Protein AF-A0A2J8TJD2-F1 (afdb_monomer_lite)

Radius of gyration: 13.57 Å; chains: 1; bounding box: 31×21×39 Å

Organism: Pongo abelii (NCBI:txid9601)

Secondary structure (DSSP, 8-state):
--EEEEEES-GGGS-HHHHHHHHHHHHHH-SSEEEEEE----TTSHHHHHHHHHHHHTT---TTGGGGS-HHHHIIIIITTS----------

pLDDT: mean 85.29, std 12.9, range [45.34, 96.19]

Structure (mmCIF, N/CA/C/O backbone):
data_AF-A0A2J8TJD2-F1
#
_entry.id   AF-A0A2J8TJD2-F1
#
loop_
_atom_site.group_PDB
_atom_site.id
_atom_site.type_symbol
_atom_site.label_atom_id
_atom_site.label_alt_id
_atom_site.label_comp_id
_atom_site.label_asym_id
_atom_site.label_entity_id
_atom_site.label_seq_id
_atom_site.pdbx_PDB_ins_code
_atom_site.Cartn_x
_atom_site.Cartn_y
_atom_site.Cartn_z
_atom_site.occupancy
_atom_site.B_iso_or_equiv
_atom_site.auth_seq_id
_atom_site.auth_comp_id
_atom_site.auth_asym_id
_atom_site.auth_atom_id
_atom_site.pdbx_PDB_model_num
ATOM 1 N N . LEU A 1 1 ? -15.297 -0.858 17.865 1.00 91.00 1 LEU A N 1
ATOM 2 C CA . LEU A 1 1 ? -14.481 -2.088 18.016 1.00 91.00 1 LEU A CA 1
ATOM 3 C C . LEU A 1 1 ? -13.111 -1.824 17.404 1.00 91.00 1 LEU A C 1
ATOM 5 O O . LEU A 1 1 ? -13.081 -1.155 16.373 1.00 91.00 1 LEU A O 1
ATOM 9 N N . PRO A 1 2 ? -12.011 -2.319 17.995 1.00 93.88 2 PRO A N 1
ATOM 10 C CA . PRO A 1 2 ? -10.706 -2.302 17.340 1.00 93.88 2 PRO A CA 1
ATOM 11 C C . PRO A 1 2 ? -10.767 -3.035 15.995 1.00 93.88 2 PRO A C 1
ATOM 13 O O . PRO A 1 2 ? -11.319 -4.133 15.934 1.00 93.88 2 PRO A O 1
ATOM 16 N N . THR A 1 3 ? -10.243 -2.425 14.929 1.00 92.81 3 THR A N 1
ATOM 17 C CA . THR A 1 3 ? -10.351 -2.957 13.557 1.00 92.81 3 THR A CA 1
ATOM 18 C C . THR A 1 3 ? -8.979 -3.096 12.903 1.00 92.81 3 THR A C 1
ATOM 20 O O . THR A 1 3 ? -8.183 -2.162 12.912 1.00 92.81 3 THR A O 1
ATOM 23 N N . LEU A 1 4 ? -8.704 -4.259 12.313 1.00 91.31 4 LEU A N 1
ATOM 24 C CA . LEU A 1 4 ? -7.519 -4.492 11.490 1.00 91.31 4 LEU A CA 1
ATOM 25 C C . LEU A 1 4 ? -7.909 -4.391 10.012 1.00 91.31 4 LEU A C 1
ATOM 27 O O . LEU A 1 4 ? -8.786 -5.124 9.559 1.00 91.31 4 LEU A O 1
ATOM 31 N N . LEU A 1 5 ? -7.251 -3.500 9.275 1.00 91.62 5 LEU A N 1
ATOM 32 C CA . LEU A 1 5 ? -7.362 -3.379 7.826 1.00 91.62 5 LEU A CA 1
ATOM 33 C C . LEU A 1 5 ? -6.094 -3.928 7.175 1.00 91.62 5 LEU A C 1
ATOM 35 O O . LEU A 1 5 ? -4.989 -3.653 7.640 1.00 91.62 5 LEU A O 1
ATOM 39 N N . ILE A 1 6 ? -6.260 -4.693 6.099 1.00 92.19 6 ILE A N 1
ATOM 40 C CA . ILE A 1 6 ? -5.156 -5.316 5.368 1.00 92.19 6 ILE A CA 1
ATOM 41 C C . ILE A 1 6 ? -5.304 -4.963 3.892 1.00 92.19 6 ILE A C 1
ATOM 43 O O . ILE A 1 6 ? -6.349 -5.219 3.292 1.00 92.19 6 ILE A O 1
ATOM 47 N N . ALA A 1 7 ? -4.254 -4.390 3.317 1.00 91.19 7 ALA A N 1
ATOM 48 C CA . ALA A 1 7 ? -4.092 -4.202 1.886 1.00 91.19 7 ALA A CA 1
ATOM 49 C C . ALA A 1 7 ? -2.932 -5.084 1.407 1.00 91.19 7 ALA A C 1
ATOM 51 O O . ALA A 1 7 ? -1.766 -4.733 1.555 1.00 91.19 7 ALA A O 1
ATOM 52 N N . GLU A 1 8 ? -3.260 -6.251 0.853 1.00 93.44 8 GLU A N 1
ATOM 53 C CA . GLU A 1 8 ? -2.285 -7.209 0.322 1.00 93.44 8 GLU A CA 1
ATOM 54 C C . GLU A 1 8 ? -2.182 -7.059 -1.200 1.00 93.44 8 GLU A C 1
ATOM 56 O O . GLU A 1 8 ? -3.047 -7.512 -1.948 1.00 93.44 8 GLU A O 1
ATOM 61 N N . CYS A 1 9 ? -1.135 -6.376 -1.656 1.00 91.62 9 CYS A N 1
ATOM 62 C CA . CYS A 1 9 ? -0.890 -5.993 -3.043 1.00 91.62 9 CYS A CA 1
ATOM 63 C C . CYS A 1 9 ? -2.087 -5.256 -3.662 1.00 91.62 9 CYS A C 1
ATOM 65 O O . CYS A 1 9 ? -2.481 -5.566 -4.778 1.00 91.62 9 CYS A O 1
ATOM 67 N N . VAL A 1 10 ? -2.694 -4.300 -2.945 1.00 93.56 10 VAL A N 1
ATOM 68 C CA . VAL A 1 10 ? -3.903 -3.591 -3.418 1.00 93.56 10 VAL A CA 1
ATOM 69 C C . VAL A 1 10 ? -3.645 -2.124 -3.765 1.00 93.56 10 VAL A C 1
ATOM 71 O O . VAL A 1 10 ? -4.101 -1.670 -4.816 1.00 93.56 10 VAL A O 1
ATOM 74 N N . LEU A 1 11 ? -2.949 -1.362 -2.911 1.00 92.00 11 LEU A N 1
ATOM 75 C CA . LEU A 1 11 ? -2.853 0.099 -3.071 1.00 92.00 11 LEU A CA 1
ATOM 76 C C . LEU A 1 11 ? -2.044 0.508 -4.311 1.00 92.00 11 LEU A C 1
ATOM 78 O O . LEU A 1 11 ? -2.373 1.495 -4.961 1.00 92.00 11 LEU A O 1
ATOM 82 N N . VAL A 1 12 ? -1.072 -0.302 -4.722 1.00 92.69 12 VAL A N 1
ATOM 83 C CA . VAL A 1 12 ? -0.308 -0.101 -5.963 1.00 92.69 12 VAL A CA 1
ATOM 84 C C . VAL A 1 12 ? -1.165 -0.015 -7.246 1.00 92.69 12 VAL A C 1
ATOM 86 O O . VAL A 1 12 ? -0.725 0.555 -8.248 1.00 92.69 12 VAL A O 1
ATOM 89 N N . TYR A 1 13 ? -2.394 -0.546 -7.249 1.00 94.44 13 TYR A N 1
ATOM 90 C CA . TYR A 1 13 ? -3.283 -0.526 -8.422 1.00 94.44 13 TYR A CA 1
ATOM 91 C C . TYR A 1 13 ? -4.169 0.720 -8.523 1.00 94.44 13 TYR A C 1
ATOM 93 O O . TYR A 1 13 ? -4.833 0.917 -9.541 1.00 94.44 13 TYR A O 1
ATOM 101 N N . MET A 1 14 ? -4.198 1.560 -7.491 1.00 94.38 14 MET A N 1
ATOM 102 C CA . MET A 1 14 ? -4.948 2.815 -7.486 1.00 94.38 14 MET A CA 1
ATOM 103 C C . MET A 1 14 ? -3.997 4.004 -7.576 1.00 94.38 14 MET A C 1
ATOM 105 O O . MET A 1 14 ? -2.801 3.887 -7.314 1.00 94.38 14 MET A O 1
ATOM 109 N N . THR A 1 15 ? -4.508 5.164 -7.982 1.00 93.75 15 THR A N 1
ATOM 110 C CA . THR A 1 15 ? -3.676 6.371 -7.983 1.00 93.75 15 THR A CA 1
ATOM 111 C C . THR A 1 15 ? -3.282 6.738 -6.545 1.00 93.75 15 THR A C 1
ATOM 113 O O . THR A 1 15 ? -4.045 6.445 -5.617 1.00 93.75 15 THR A O 1
ATOM 116 N N . PRO A 1 16 ? -2.154 7.444 -6.330 1.00 90.19 16 PRO A N 1
ATOM 117 C CA . PRO A 1 16 ? -1.750 7.888 -4.993 1.00 90.19 16 PRO A CA 1
ATOM 118 C C . PRO A 1 16 ? -2.849 8.677 -4.255 1.00 90.19 16 PRO A C 1
ATOM 120 O O . PRO A 1 16 ? -3.025 8.550 -3.044 1.00 90.19 16 PRO A O 1
ATOM 123 N N . GLU A 1 17 ? -3.640 9.458 -4.999 1.00 91.19 17 GLU A N 1
ATOM 124 C CA . GLU A 1 17 ? -4.790 10.197 -4.469 1.00 91.19 17 GLU A CA 1
ATOM 125 C C . GLU A 1 17 ? -5.900 9.260 -3.967 1.00 91.19 17 GLU A C 1
ATOM 127 O O . GLU A 1 17 ? -6.453 9.468 -2.886 1.00 91.19 17 GLU A O 1
ATOM 132 N N . GLN A 1 18 ? -6.223 8.208 -4.723 1.00 93.56 18 GLN A N 1
ATOM 133 C CA . GLN A 1 18 ? -7.232 7.223 -4.332 1.00 93.56 18 GLN A CA 1
ATOM 134 C C . GLN A 1 18 ? -6.797 6.435 -3.092 1.00 93.56 18 GLN A C 1
ATOM 136 O O . GLN A 1 18 ? -7.601 6.288 -2.167 1.00 93.56 18 GLN A O 1
ATOM 141 N N . SER A 1 19 ? -5.532 6.001 -3.021 1.00 91.81 19 SER A N 1
ATOM 142 C CA . SER A 1 19 ? -4.998 5.316 -1.835 1.00 91.81 19 SER A CA 1
ATOM 143 C C . SER A 1 19 ? -4.990 6.222 -0.610 1.00 91.81 19 SER A C 1
ATOM 145 O O . SER A 1 19 ? -5.413 5.799 0.465 1.00 91.81 19 SER A O 1
ATOM 147 N N . ALA A 1 20 ? -4.604 7.492 -0.764 1.00 89.50 20 ALA A N 1
ATOM 148 C CA . ALA A 1 20 ? -4.647 8.460 0.330 1.00 89.50 20 ALA A CA 1
ATOM 149 C C . ALA A 1 20 ? -6.085 8.697 0.822 1.00 89.50 20 ALA A C 1
ATOM 151 O O . ALA A 1 20 ? -6.345 8.720 2.026 1.00 89.50 20 ALA A O 1
ATOM 152 N N . ASN A 1 21 ? -7.052 8.812 -0.092 1.00 91.56 21 ASN A N 1
ATOM 153 C CA . ASN A 1 21 ? -8.462 8.965 0.265 1.00 91.56 21 ASN A CA 1
ATOM 154 C C . ASN A 1 21 ? -9.024 7.731 0.988 1.00 91.56 21 ASN A C 1
ATOM 156 O O . ASN A 1 21 ? -9.784 7.888 1.946 1.00 91.56 21 ASN A O 1
ATOM 160 N N . LEU A 1 22 ? -8.629 6.520 0.585 1.00 92.00 22 LEU A N 1
ATOM 161 C CA . LEU A 1 22 ? -9.014 5.280 1.264 1.00 92.00 22 LEU A CA 1
ATOM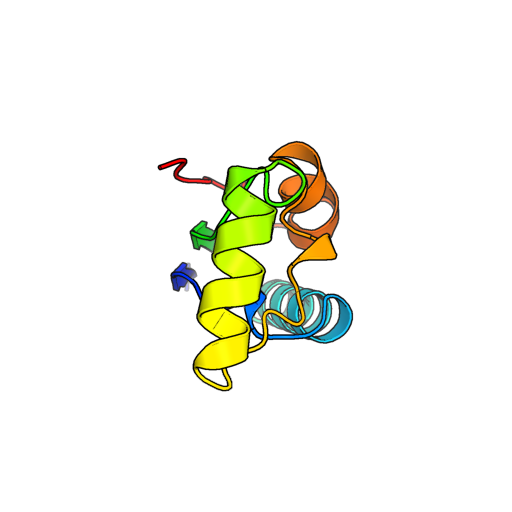 162 C C . LEU A 1 22 ? -8.456 5.224 2.693 1.00 92.00 22 LEU A C 1
ATOM 164 O O . LEU A 1 22 ? -9.196 4.937 3.635 1.00 92.00 22 LEU A O 1
ATOM 168 N N . LEU A 1 23 ? -7.176 5.557 2.866 1.00 89.69 23 LEU A N 1
ATOM 169 C CA . LEU A 1 23 ? -6.529 5.614 4.179 1.00 89.69 23 LEU A CA 1
ATOM 170 C C . LEU A 1 23 ? -7.173 6.678 5.074 1.00 89.69 23 LEU A C 1
ATOM 172 O O . LEU A 1 23 ? -7.469 6.413 6.239 1.00 89.69 23 LEU A O 1
ATOM 176 N N . LYS A 1 24 ? -7.502 7.847 4.510 1.00 89.75 24 LYS A N 1
ATOM 177 C CA . LYS A 1 24 ? -8.263 8.897 5.199 1.00 89.75 24 LYS A CA 1
ATOM 178 C C . LYS A 1 24 ? -9.633 8.423 5.644 1.00 89.75 24 LYS A C 1
ATOM 180 O O . LYS A 1 24 ? -10.057 8.727 6.757 1.00 89.75 24 LYS A O 1
ATOM 185 N N . TRP A 1 25 ? -10.354 7.720 4.781 1.00 92.19 25 TRP A N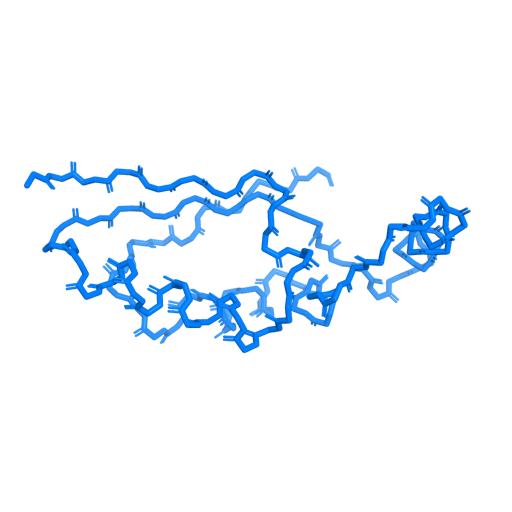 1
ATOM 186 C CA . TRP A 1 25 ? -11.651 7.164 5.136 1.00 92.19 25 TRP A CA 1
ATOM 187 C C . TRP A 1 25 ? -11.518 6.158 6.284 1.00 92.19 25 TRP A C 1
ATOM 189 O O . TRP A 1 25 ? -12.253 6.269 7.265 1.00 92.19 25 TRP A O 1
ATOM 199 N N . ALA A 1 26 ? -10.550 5.242 6.214 1.00 90.62 26 ALA A N 1
ATOM 200 C CA . ALA A 1 26 ? -10.318 4.254 7.263 1.00 90.62 26 ALA A CA 1
ATOM 201 C C . ALA A 1 26 ? -9.965 4.929 8.601 1.00 90.62 26 ALA A C 1
ATOM 203 O O . ALA A 1 26 ? -10.535 4.583 9.634 1.00 90.62 26 ALA A O 1
ATOM 204 N N . ALA A 1 27 ? -9.119 5.961 8.575 1.00 88.25 27 ALA A N 1
ATOM 205 C CA . ALA A 1 27 ? -8.722 6.719 9.759 1.00 88.25 27 ALA A CA 1
ATOM 206 C C . ALA A 1 27 ? -9.902 7.429 10.440 1.00 88.25 27 ALA A C 1
ATOM 208 O O . ALA A 1 27 ? -9.925 7.555 11.659 1.00 88.25 27 ALA A O 1
ATOM 209 N N . ASN A 1 28 ? -10.884 7.885 9.657 1.00 90.94 28 ASN A N 1
ATOM 210 C CA . ASN A 1 28 ? -12.075 8.566 10.172 1.00 90.94 28 ASN A CA 1
ATOM 211 C C . ASN A 1 28 ? -13.214 7.606 10.548 1.00 90.94 28 ASN A C 1
ATOM 213 O O . ASN A 1 28 ? -14.147 8.011 11.237 1.00 90.94 28 ASN A O 1
ATOM 217 N N . SER A 1 29 ? -13.172 6.359 10.075 1.00 93.38 29 SER A N 1
ATOM 218 C CA . SER A 1 29 ? -14.251 5.381 10.276 1.00 93.38 29 SER A CA 1
ATOM 219 C C . SER A 1 29 ? -14.089 4.567 11.557 1.00 93.38 29 SER A C 1
ATOM 221 O O . SER A 1 29 ? -15.076 4.057 12.089 1.00 93.38 29 SER A O 1
ATOM 223 N N . PHE A 1 30 ? -12.859 4.436 12.058 1.00 89.94 30 PHE A N 1
ATOM 224 C CA . PHE A 1 30 ? -12.538 3.585 13.198 1.00 89.94 30 PHE A CA 1
ATOM 225 C C . PHE A 1 30 ? -11.795 4.374 14.277 1.00 89.94 30 PHE A C 1
ATOM 227 O O . PHE A 1 30 ? -10.705 4.880 14.044 1.00 89.94 30 PHE A O 1
ATOM 234 N N . GLU A 1 31 ? -12.357 4.413 15.487 1.00 89.50 31 GLU A N 1
ATOM 235 C CA . GLU A 1 31 ? -11.721 5.04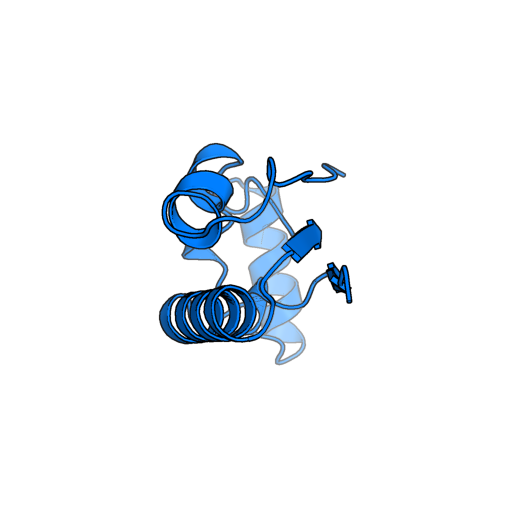0 16.658 1.00 89.50 31 GLU A CA 1
ATOM 236 C C . GLU A 1 31 ? -10.400 4.353 17.051 1.00 89.50 31 GLU A C 1
ATOM 238 O O . GLU A 1 31 ? -9.474 4.984 17.549 1.00 89.50 31 GLU A O 1
ATOM 243 N N . THR A 1 32 ? -10.292 3.042 16.824 1.00 89.00 32 THR A N 1
ATOM 244 C CA . THR A 1 32 ? -9.065 2.269 17.045 1.00 89.00 32 THR A CA 1
ATOM 245 C C . THR A 1 32 ? -8.858 1.334 15.867 1.00 89.00 32 THR A C 1
ATOM 247 O O . THR A 1 32 ? -9.648 0.406 15.665 1.00 89.00 32 THR A O 1
ATOM 250 N N . ALA A 1 33 ? -7.798 1.564 15.095 1.00 88.19 33 ALA A N 1
ATOM 251 C CA . ALA A 1 33 ? -7.479 0.740 13.941 1.00 88.19 33 ALA A CA 1
ATOM 252 C C . ALA A 1 33 ? -5.978 0.513 13.746 1.00 88.19 33 ALA A C 1
ATOM 254 O O . ALA A 1 33 ? -5.145 1.348 14.095 1.00 88.19 33 ALA A O 1
ATOM 255 N N . MET A 1 34 ? -5.664 -0.628 13.140 1.00 87.38 34 MET A N 1
ATOM 256 C CA . MET A 1 34 ? -4.350 -0.960 12.598 1.00 87.38 34 MET A CA 1
ATOM 257 C C . MET A 1 34 ? -4.491 -1.169 11.092 1.00 87.38 34 MET A C 1
ATOM 259 O O . MET A 1 34 ? -5.475 -1.755 10.642 1.00 87.38 34 MET A O 1
ATOM 263 N N . PHE A 1 35 ? -3.510 -0.700 10.328 1.00 87.44 35 PHE A N 1
ATOM 264 C CA . PHE A 1 35 ? -3.460 -0.870 8.883 1.00 87.44 35 PHE A CA 1
ATOM 265 C C . PHE A 1 35 ? -2.171 -1.606 8.509 1.00 87.44 35 PHE A C 1
ATOM 267 O O . PHE A 1 35 ? -1.085 -1.171 8.888 1.00 87.44 35 PHE A O 1
ATOM 274 N N . ILE A 1 36 ? -2.294 -2.722 7.794 1.00 87.81 36 ILE A N 1
ATOM 275 C CA . ILE A 1 36 ? -1.166 -3.470 7.233 1.00 87.81 36 ILE A CA 1
ATOM 276 C C . ILE A 1 36 ? -1.187 -3.266 5.726 1.00 87.81 36 ILE A C 1
ATOM 278 O O . ILE A 1 36 ? -2.177 -3.602 5.075 1.00 87.81 36 ILE A O 1
ATOM 282 N N . ASN A 1 37 ? -0.094 -2.732 5.187 1.00 88.31 37 ASN A N 1
ATOM 283 C CA . ASN A 1 37 ? 0.126 -2.645 3.754 1.00 88.31 37 ASN A CA 1
ATOM 284 C C . ASN A 1 37 ? 1.263 -3.586 3.365 1.00 88.31 37 ASN A C 1
ATOM 286 O O . ASN A 1 37 ? 2.351 -3.528 3.936 1.00 88.31 37 ASN A O 1
ATOM 290 N N . TYR A 1 38 ? 1.004 -4.443 2.391 1.00 88.56 38 TYR A N 1
ATOM 291 C CA . TYR A 1 38 ? 2.007 -5.310 1.801 1.00 88.56 38 TYR A CA 1
ATOM 292 C C . TYR A 1 38 ? 1.998 -5.086 0.294 1.00 88.56 38 TYR A C 1
ATOM 294 O O . TYR A 1 38 ? 1.048 -5.469 -0.378 1.00 88.56 38 TYR A O 1
ATOM 302 N N . GLU A 1 39 ? 3.032 -4.454 -0.251 1.00 89.69 39 GLU A N 1
ATOM 303 C CA . GLU A 1 39 ? 3.146 -4.199 -1.687 1.00 89.69 39 GLU A CA 1
ATOM 304 C C . GLU A 1 39 ? 4.606 -4.027 -2.109 1.00 89.69 39 GLU A C 1
ATOM 306 O O . GLU A 1 39 ? 5.517 -4.089 -1.284 1.00 89.69 39 GLU A O 1
ATOM 311 N N . GLN A 1 40 ? 4.841 -3.831 -3.407 1.00 90.06 40 GLN A N 1
ATOM 312 C CA . GLN A 1 40 ? 6.190 -3.683 -3.940 1.00 90.06 40 GLN A CA 1
ATOM 313 C C . GLN A 1 40 ? 6.897 -2.459 -3.349 1.00 90.06 40 GLN A C 1
ATOM 315 O O . GLN A 1 40 ? 6.296 -1.401 -3.172 1.00 90.06 40 GLN A O 1
ATOM 320 N N . VAL A 1 41 ? 8.205 -2.584 -3.144 1.00 90.31 41 VAL A N 1
ATOM 321 C CA . VAL A 1 41 ? 9.108 -1.508 -2.728 1.00 90.31 41 VAL A CA 1
ATOM 322 C C . VAL A 1 41 ? 10.314 -1.477 -3.668 1.00 90.31 41 VAL A C 1
ATOM 324 O O . VAL A 1 41 ? 10.583 -2.448 -4.374 1.00 90.31 41 VAL A O 1
ATOM 327 N N . ASN A 1 42 ? 11.044 -0.362 -3.705 1.00 90.88 42 ASN A N 1
ATOM 328 C CA . ASN A 1 42 ? 12.236 -0.186 -4.543 1.00 90.88 42 ASN A CA 1
ATOM 329 C C . ASN A 1 42 ? 11.969 -0.329 -6.054 1.00 90.88 42 ASN A C 1
ATOM 331 O O . ASN A 1 42 ? 12.856 -0.686 -6.828 1.00 90.88 42 ASN A O 1
ATOM 335 N N . MET A 1 43 ? 10.770 0.045 -6.514 1.00 91.62 43 MET A N 1
ATOM 336 C CA . MET A 1 43 ? 10.347 -0.085 -7.921 1.00 91.62 43 MET A CA 1
ATOM 337 C C . MET A 1 43 ? 11.108 0.825 -8.910 1.00 91.62 43 MET A C 1
ATOM 339 O O . MET A 1 43 ? 10.880 0.779 -10.121 1.00 91.62 43 MET A O 1
ATOM 343 N N . GLY A 1 44 ? 12.025 1.658 -8.410 1.00 90.00 44 GLY A N 1
ATOM 344 C CA . GLY A 1 44 ? 12.892 2.516 -9.217 1.00 90.00 44 GLY A CA 1
ATOM 345 C C . GLY A 1 44 ? 14.128 1.822 -9.797 1.00 90.00 44 GLY A C 1
ATOM 346 O O . GLY A 1 44 ? 14.799 2.412 -10.644 1.00 90.00 44 GLY A O 1
ATOM 347 N N . ASP A 1 45 ? 14.455 0.602 -9.365 1.00 92.81 45 ASP A N 1
ATOM 348 C CA . ASP A 1 45 ? 15.631 -0.119 -9.854 1.00 92.81 45 ASP A CA 1
ATOM 349 C C . ASP A 1 45 ? 15.364 -0.895 -11.162 1.00 92.81 45 ASP A C 1
ATOM 351 O O . ASP A 1 45 ? 14.258 -0.911 -11.711 1.00 92.81 45 ASP A O 1
ATOM 355 N N . ARG A 1 46 ? 16.397 -1.562 -11.696 1.00 94.38 46 ARG A N 1
ATOM 356 C CA . ARG A 1 46 ? 16.270 -2.332 -12.944 1.00 94.38 46 ARG A CA 1
ATOM 357 C C . ARG A 1 46 ? 15.265 -3.483 -12.823 1.00 94.38 46 ARG A C 1
ATOM 359 O O . ARG A 1 46 ? 14.609 -3.800 -13.814 1.00 94.38 46 ARG A O 1
ATOM 366 N N . PHE A 1 47 ? 15.159 -4.116 -11.657 1.00 93.94 47 PHE A N 1
ATOM 367 C CA . PHE A 1 47 ? 14.205 -5.197 -11.431 1.00 93.94 47 PHE A CA 1
ATOM 368 C C . PHE A 1 47 ? 12.769 -4.656 -11.430 1.00 93.94 47 PHE A C 1
ATOM 370 O O . PHE A 1 47 ? 11.922 -5.185 -12.152 1.00 93.94 47 PHE A O 1
ATOM 377 N N . GLY A 1 48 ? 12.525 -3.543 -10.735 1.00 93.00 48 GLY A N 1
ATOM 378 C CA . GLY A 1 48 ? 11.254 -2.825 -10.710 1.00 93.00 48 GLY A CA 1
ATOM 379 C C . GLY A 1 48 ? 10.799 -2.381 -12.099 1.00 93.00 48 GLY A C 1
ATOM 380 O O . GLY A 1 48 ? 9.654 -2.619 -12.478 1.00 93.00 48 GLY A O 1
ATOM 381 N N . GLN A 1 49 ? 11.703 -1.841 -12.924 1.00 93.81 49 GLN A N 1
ATOM 382 C CA . GLN A 1 49 ? 11.368 -1.472 -14.307 1.00 93.81 49 GLN A CA 1
ATOM 383 C C . GLN A 1 49 ? 10.945 -2.683 -15.156 1.00 93.81 49 GLN A C 1
ATOM 385 O O . GLN A 1 49 ? 9.947 -2.615 -15.877 1.00 93.81 49 GLN A O 1
ATOM 390 N N . ILE A 1 50 ? 11.653 -3.813 -15.035 1.00 96.06 50 ILE A N 1
ATOM 391 C CA . ILE A 1 50 ? 11.287 -5.064 -15.720 1.00 96.06 50 ILE A CA 1
ATOM 392 C C . ILE A 1 50 ? 9.927 -5.575 -15.222 1.00 96.06 50 ILE A C 1
ATOM 394 O O . ILE A 1 50 ? 9.108 -6.044 -16.016 1.00 96.06 50 ILE A O 1
ATOM 398 N N . MET A 1 51 ? 9.661 -5.476 -13.918 1.00 94.69 51 MET A N 1
ATOM 399 C CA . MET A 1 51 ? 8.382 -5.860 -13.322 1.00 94.69 51 MET A CA 1
ATOM 400 C C . MET A 1 51 ? 7.219 -5.028 -13.878 1.00 94.69 51 MET A C 1
ATOM 402 O O . MET A 1 51 ? 6.220 -5.606 -14.313 1.00 94.69 51 MET A O 1
ATOM 406 N N . ILE A 1 52 ? 7.365 -3.699 -13.928 1.00 94.31 52 ILE A N 1
ATOM 407 C CA . ILE A 1 52 ? 6.359 -2.782 -14.492 1.00 94.31 52 ILE A CA 1
ATOM 408 C C . ILE A 1 52 ? 6.080 -3.134 -15.953 1.00 94.31 52 ILE A C 1
ATOM 410 O O . ILE A 1 52 ? 4.923 -3.257 -16.354 1.00 94.31 52 ILE A O 1
ATOM 414 N N . GLU A 1 53 ? 7.126 -3.333 -16.758 1.00 95.38 53 GLU A N 1
ATOM 415 C CA . GLU A 1 53 ? 6.969 -3.670 -18.174 1.00 95.38 53 GLU A CA 1
ATOM 416 C C . GLU A 1 53 ? 6.229 -5.005 -18.364 1.00 95.38 53 GLU A C 1
ATOM 418 O O . GLU A 1 53 ? 5.313 -5.105 -19.185 1.00 95.38 53 GLU A O 1
ATOM 423 N N . ASN A 1 54 ? 6.571 -6.023 -17.571 1.00 95.75 54 ASN A N 1
ATOM 424 C CA . ASN A 1 54 ? 5.918 -7.331 -17.625 1.00 95.75 54 ASN A CA 1
ATOM 425 C C . ASN A 1 54 ? 4.431 -7.268 -17.257 1.00 95.75 54 ASN A C 1
ATOM 427 O O . ASN A 1 54 ? 3.618 -7.946 -17.891 1.00 95.75 54 ASN A O 1
ATOM 431 N N . LEU A 1 55 ? 4.065 -6.467 -16.255 1.00 95.00 55 LEU A N 1
ATOM 432 C CA . LEU A 1 55 ? 2.671 -6.291 -15.846 1.00 95.00 55 LEU A CA 1
ATOM 433 C C . LEU A 1 55 ? 1.880 -5.490 -16.885 1.00 95.00 55 LEU A C 1
ATOM 435 O O . LEU A 1 55 ? 0.794 -5.915 -17.286 1.00 95.00 55 LEU A O 1
ATOM 439 N N . ARG A 1 56 ? 2.466 -4.426 -17.444 1.00 94.56 56 ARG A N 1
ATOM 440 C CA . ARG A 1 56 ? 1.847 -3.650 -18.531 1.00 94.56 56 ARG A CA 1
ATOM 441 C C . ARG A 1 56 ? 1.559 -4.492 -19.769 1.00 94.56 56 ARG A C 1
ATOM 443 O O . ARG A 1 56 ? 0.486 -4.367 -20.354 1.00 94.56 56 ARG A O 1
ATOM 450 N N . ARG A 1 57 ? 2.461 -5.409 -20.141 1.00 96.06 57 ARG A N 1
ATOM 451 C CA . ARG A 1 57 ? 2.231 -6.370 -21.243 1.00 96.06 57 ARG A CA 1
ATOM 452 C C . ARG A 1 57 ? 1.029 -7.287 -20.999 1.00 96.06 57 ARG A C 1
ATOM 454 O O . ARG A 1 57 ? 0.442 -7.780 -21.956 1.00 96.06 57 ARG A O 1
ATOM 461 N N . ARG A 1 58 ? 0.652 -7.497 -19.736 1.00 96.19 58 ARG A N 1
ATOM 462 C CA . ARG A 1 58 ? -0.540 -8.250 -19.314 1.00 96.19 58 ARG A CA 1
ATOM 463 C C . ARG A 1 58 ? -1.755 -7.349 -19.078 1.00 96.19 58 ARG A C 1
ATOM 465 O O . ARG A 1 58 ? -2.705 -7.791 -18.447 1.00 96.19 58 ARG A O 1
ATOM 472 N N . GLN A 1 59 ? -1.721 -6.104 -19.564 1.00 94.44 59 GLN A N 1
ATOM 473 C CA . GLN A 1 59 ? -2.785 -5.105 -19.387 1.00 94.44 59 GLN A CA 1
ATOM 474 C C . GLN A 1 59 ? -3.070 -4.794 -17.907 1.00 94.44 59 GLN A C 1
ATOM 476 O O . GLN A 1 59 ? -4.185 -4.441 -17.538 1.00 94.44 59 GLN A O 1
ATOM 481 N N . CYS A 1 60 ? -2.041 -4.915 -17.065 1.00 93.88 60 CYS A N 1
ATOM 482 C CA . CYS A 1 60 ? -2.092 -4.632 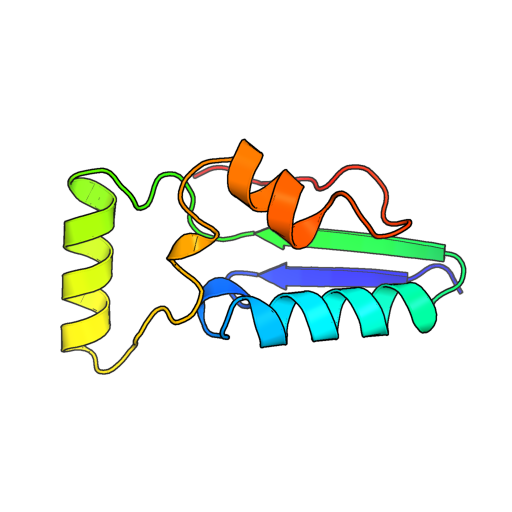-15.640 1.00 93.88 60 CYS A CA 1
ATOM 483 C C . CYS A 1 60 ? -1.151 -3.461 -15.340 1.00 93.88 60 CYS A C 1
ATOM 485 O O . CYS A 1 60 ? 0.062 -3.648 -15.253 1.00 93.88 60 CYS A O 1
ATOM 487 N N . ASP A 1 61 ? -1.691 -2.247 -15.232 1.00 92.62 61 ASP A N 1
ATOM 488 C CA . ASP A 1 61 ? -0.889 -1.064 -14.905 1.00 92.62 61 ASP A CA 1
ATOM 489 C C . ASP A 1 61 ? -0.839 -0.828 -13.391 1.00 92.62 61 ASP A C 1
ATOM 491 O O . ASP A 1 61 ? -1.798 -1.100 -12.667 1.00 92.62 61 ASP A O 1
ATOM 495 N N . LEU A 1 62 ? 0.300 -0.328 -12.919 1.00 92.62 62 LEU A N 1
ATOM 496 C CA . LEU A 1 62 ? 0.545 -0.021 -11.511 1.00 92.62 62 LEU A CA 1
ATOM 497 C C . LEU A 1 62 ? 0.392 1.488 -11.295 1.00 92.62 62 LEU A C 1
ATOM 499 O O . LEU A 1 62 ? 1.378 2.226 -11.278 1.00 92.62 62 LEU A O 1
ATOM 503 N N . ALA A 1 63 ? -0.852 1.955 -11.171 1.00 92.44 63 ALA A N 1
ATOM 504 C CA . ALA A 1 63 ? -1.175 3.382 -11.070 1.00 92.44 63 ALA A CA 1
ATOM 505 C C . ALA A 1 63 ? -0.524 4.082 -9.858 1.00 92.44 63 ALA A C 1
ATOM 507 O O . ALA A 1 63 ? -0.281 5.289 -9.899 1.00 92.44 63 ALA A O 1
ATOM 508 N N . GLY A 1 64 ? -0.222 3.327 -8.801 1.00 89.38 64 GLY A N 1
ATOM 509 C CA . GLY A 1 64 ? 0.382 3.800 -7.556 1.00 89.38 64 GLY A CA 1
ATOM 510 C C . GLY A 1 64 ? 1.892 3.576 -7.458 1.00 89.38 64 GLY A C 1
ATOM 511 O O . GLY A 1 64 ? 2.459 3.802 -6.391 1.00 89.38 64 GLY A O 1
ATOM 512 N N . VAL A 1 65 ? 2.569 3.149 -8.532 1.00 90.12 65 VAL A N 1
ATOM 513 C CA . VAL A 1 65 ? 3.989 2.736 -8.482 1.00 90.12 65 VAL A CA 1
ATOM 514 C C . VAL A 1 65 ? 4.948 3.830 -7.996 1.00 90.12 65 VAL A C 1
ATOM 516 O O . VAL A 1 65 ? 6.006 3.531 -7.447 1.00 90.12 65 VAL A O 1
ATOM 519 N N . GLU A 1 66 ? 4.573 5.102 -8.138 1.00 86.50 66 GLU A N 1
ATOM 520 C CA . GLU A 1 66 ? 5.353 6.237 -7.629 1.00 86.50 66 GLU A CA 1
ATOM 521 C C . GLU A 1 66 ? 5.497 6.220 -6.098 1.00 86.50 66 GLU A C 1
ATOM 523 O O . GLU A 1 66 ? 6.518 6.675 -5.578 1.00 86.50 66 GLU A O 1
ATOM 528 N N . THR A 1 67 ? 4.516 5.647 -5.391 1.00 85.12 67 THR A N 1
ATOM 529 C CA . THR A 1 67 ? 4.533 5.494 -3.926 1.00 85.12 67 THR A CA 1
ATOM 530 C C . THR A 1 67 ? 5.479 4.371 -3.469 1.00 85.12 67 THR A C 1
ATOM 532 O O . THR A 1 67 ? 5.980 4.395 -2.344 1.00 85.12 67 THR A O 1
ATOM 535 N N . CYS A 1 68 ? 5.821 3.447 -4.377 1.00 86.81 68 CYS A N 1
ATOM 536 C CA . CYS A 1 68 ? 6.640 2.248 -4.163 1.00 86.81 68 CYS A CA 1
ATOM 537 C C . CYS A 1 68 ? 8.149 2.466 -4.416 1.00 86.81 68 CYS A C 1
ATOM 539 O O . CYS A 1 68 ? 8.879 1.516 -4.718 1.00 86.81 68 CYS A O 1
ATOM 541 N N . LYS A 1 69 ? 8.643 3.711 -4.355 1.00 87.88 69 LYS A N 1
ATOM 542 C CA . LYS A 1 69 ? 10.056 4.038 -4.640 1.00 87.88 69 LYS A CA 1
ATOM 543 C C . LYS A 1 69 ? 11.024 3.583 -3.555 1.00 87.88 69 LYS A C 1
ATOM 545 O O . LYS A 1 69 ? 12.121 3.151 -3.890 1.00 87.88 69 LYS A O 1
ATOM 550 N N . SER A 1 70 ? 10.637 3.699 -2.292 1.00 87.12 70 SER A N 1
ATOM 551 C CA . SER A 1 70 ? 11.397 3.228 -1.137 1.00 87.12 70 SER A CA 1
ATOM 552 C C . SER A 1 70 ? 10.462 3.004 0.052 1.00 87.12 70 SER A C 1
ATOM 554 O O . SER A 1 70 ? 9.294 3.399 0.029 1.00 87.12 70 SER A O 1
ATOM 556 N N . LEU A 1 71 ? 10.980 2.400 1.119 1.00 83.44 71 LEU A N 1
ATOM 557 C CA . LEU A 1 71 ? 10.217 2.221 2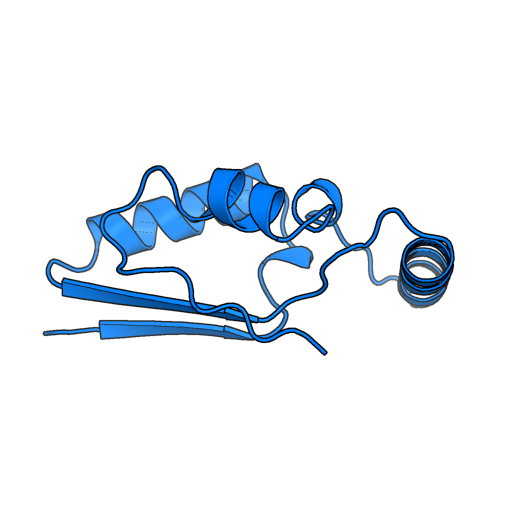.353 1.00 83.44 71 LEU A CA 1
ATOM 558 C C . LEU A 1 71 ? 9.781 3.576 2.937 1.00 83.44 71 LEU A C 1
ATOM 560 O O . LEU A 1 71 ? 8.654 3.746 3.402 1.00 83.44 71 LEU A O 1
ATOM 564 N N . GLU A 1 72 ? 10.655 4.581 2.852 1.00 83.19 72 GLU A N 1
ATOM 565 C CA . GLU A 1 72 ? 10.373 5.938 3.311 1.00 83.19 72 GLU A CA 1
ATOM 566 C C . GLU A 1 72 ? 9.283 6.620 2.482 1.00 83.19 72 GLU A C 1
ATOM 568 O O . GLU A 1 72 ? 8.498 7.384 3.046 1.00 83.19 72 GLU A O 1
ATOM 573 N N . SER A 1 73 ? 9.203 6.373 1.165 1.00 84.12 73 SER A N 1
ATOM 574 C CA . SER A 1 73 ? 8.124 6.945 0.349 1.00 84.12 73 SER A CA 1
ATOM 575 C C . SER A 1 73 ? 6.768 6.362 0.727 1.00 84.12 73 SER A C 1
ATOM 577 O O . SER A 1 73 ? 5.820 7.129 0.879 1.00 84.12 73 SER A O 1
ATOM 579 N N . GLN A 1 74 ? 6.695 5.052 0.978 1.00 82.81 74 GLN A N 1
ATOM 580 C CA . GLN A 1 74 ? 5.467 4.406 1.449 1.00 82.81 74 GLN A CA 1
ATOM 581 C C . GLN A 1 74 ? 5.028 4.972 2.799 1.00 82.81 74 GLN A C 1
ATOM 583 O O . GLN A 1 74 ? 3.896 5.423 2.946 1.00 82.81 74 GLN A O 1
ATOM 588 N N . VAL A 1 75 ? 5.938 5.061 3.773 1.00 80.12 75 VAL A N 1
ATOM 589 C CA . VAL A 1 75 ? 5.607 5.630 5.089 1.00 80.12 75 VAL A CA 1
ATOM 590 C C . VAL A 1 75 ? 5.203 7.103 4.986 1.00 80.12 75 VAL A C 1
ATOM 592 O O . VAL A 1 75 ? 4.275 7.539 5.666 1.00 80.12 75 VAL A O 1
ATOM 595 N N . ARG A 1 76 ? 5.850 7.891 4.122 1.00 79.31 76 ARG A N 1
ATOM 596 C CA . ARG A 1 76 ? 5.499 9.304 3.928 1.00 79.31 76 ARG A CA 1
ATOM 597 C C . ARG A 1 76 ? 4.122 9.482 3.302 1.00 79.31 76 ARG A C 1
ATOM 599 O O . ARG A 1 76 ? 3.364 10.333 3.756 1.00 79.31 76 ARG A O 1
ATOM 606 N N . GLU A 1 77 ? 3.817 8.717 2.264 1.00 77.12 77 GLU A N 1
ATOM 607 C CA . GLU A 1 77 ? 2.606 8.916 1.462 1.00 77.12 77 GLU A CA 1
ATOM 608 C C . GLU A 1 77 ? 1.395 8.172 2.029 1.00 77.12 77 GLU A C 1
ATOM 610 O O . GLU A 1 77 ? 0.261 8.588 1.800 1.00 77.12 77 GLU A O 1
ATOM 615 N N . GLN A 1 78 ? 1.623 7.129 2.831 1.00 71.56 78 GLN A N 1
ATOM 616 C CA . GLN A 1 78 ? 0.566 6.287 3.394 1.00 71.56 78 GLN A CA 1
ATOM 617 C C . GLN A 1 78 ? 0.526 6.291 4.935 1.00 71.56 78 GLN A C 1
ATOM 619 O O . GLN A 1 78 ? -0.487 5.908 5.516 1.00 71.56 78 GLN A O 1
ATOM 624 N N . GLY A 1 79 ? 1.586 6.733 5.623 1.00 65.94 79 GLY A N 1
ATOM 625 C CA . GLY A 1 79 ? 1.718 6.614 7.086 1.00 65.94 79 GLY A CA 1
ATOM 626 C C . GLY A 1 79 ? 1.682 7.918 7.882 1.00 65.94 79 GLY A C 1
ATOM 627 O O . GLY A 1 79 ? 1.163 7.940 8.992 1.00 65.94 79 GLY A O 1
ATOM 628 N N . LEU A 1 80 ? 2.202 9.026 7.352 1.00 57.28 80 LEU A N 1
ATOM 629 C CA . LEU A 1 80 ? 2.549 10.206 8.167 1.00 57.28 80 LEU A CA 1
ATOM 630 C C . LEU A 1 80 ? 1.394 11.170 8.510 1.00 57.28 80 LEU A C 1
ATOM 632 O O . LEU A 1 80 ? 1.636 12.233 9.079 1.00 57.28 80 LEU A O 1
ATOM 636 N N . GLY A 1 81 ? 0.143 10.812 8.210 1.00 60.75 81 GLY A N 1
ATOM 637 C CA . GLY A 1 81 ? -1.025 11.673 8.458 1.00 60.75 81 GLY A CA 1
ATOM 638 C C . GLY A 1 81 ? -2.203 11.011 9.168 1.00 60.75 81 GLY A C 1
ATOM 639 O O . GLY A 1 81 ? -3.190 11.691 9.449 1.00 60.75 81 GLY A O 1
ATOM 640 N N . TYR A 1 82 ? -2.130 9.711 9.455 1.00 66.19 82 TYR A N 1
ATOM 641 C CA . TYR A 1 82 ? -3.261 8.950 9.979 1.00 66.19 82 TYR A CA 1
ATOM 642 C C . TYR A 1 82 ? -2.911 8.312 11.326 1.00 66.19 82 TYR A C 1
ATOM 644 O O . TYR A 1 82 ? -1.777 7.882 11.511 1.00 66.19 82 TYR A O 1
ATOM 652 N N . PRO A 1 83 ? -3.867 8.212 12.268 1.00 61.56 83 PRO A N 1
ATOM 653 C CA . PRO A 1 83 ? -3.653 7.665 13.609 1.00 61.56 83 PRO A CA 1
ATOM 654 C C . PRO A 1 83 ? -3.502 6.132 13.612 1.00 61.56 83 PRO A C 1
ATOM 656 O O . PRO A 1 83 ? -3.815 5.477 14.605 1.00 61.56 83 PRO A O 1
ATOM 659 N N . PHE A 1 84 ? -3.056 5.540 12.504 1.00 63.28 84 PHE A N 1
ATOM 660 C CA . PHE A 1 84 ? -2.685 4.136 12.474 1.00 63.28 84 PHE A CA 1
ATOM 661 C C . PHE A 1 84 ? -1.357 3.976 13.224 1.00 63.28 84 PHE A C 1
ATOM 663 O O . PHE A 1 84 ? -0.486 4.844 13.160 1.00 63.28 84 PHE A O 1
ATOM 670 N N . GLY A 1 85 ? -1.202 2.874 13.965 1.00 55.97 85 GLY A N 1
ATOM 671 C CA . GLY A 1 85 ? 0.095 2.485 14.529 1.00 55.97 85 GLY A CA 1
ATOM 672 C C . GLY A 1 85 ? 1.183 2.350 13.445 1.00 55.97 85 GLY A C 1
ATOM 673 O O . GLY A 1 85 ? 0.887 2.519 12.262 1.00 55.97 85 GLY A O 1
ATOM 674 N N . PRO A 1 86 ? 2.443 2.042 13.809 1.00 55.56 86 PRO A N 1
ATOM 675 C CA . PRO A 1 86 ? 3.532 1.933 12.837 1.00 55.56 86 PRO A CA 1
ATOM 676 C C . PRO A 1 86 ? 3.127 1.030 11.666 1.00 55.56 86 PRO A C 1
ATOM 678 O O . PRO A 1 86 ? 2.682 -0.098 11.887 1.00 55.56 86 PRO A O 1
ATOM 681 N N . LEU A 1 87 ? 3.255 1.540 10.435 1.00 56.28 87 LEU A N 1
ATOM 682 C CA . LEU A 1 87 ? 3.061 0.737 9.231 1.00 56.28 87 LEU A CA 1
ATOM 683 C C . LEU A 1 87 ? 4.074 -0.408 9.266 1.00 56.28 87 LEU A C 1
ATOM 685 O O . LEU A 1 87 ? 5.284 -0.182 9.248 1.00 56.28 87 LEU A O 1
ATOM 689 N N . VAL A 1 88 ? 3.569 -1.633 9.372 1.00 55.66 88 VAL A N 1
ATOM 690 C CA . VAL A 1 88 ? 4.385 -2.840 9.276 1.00 55.66 88 VAL A CA 1
ATOM 691 C C . VAL A 1 88 ? 4.421 -3.227 7.806 1.00 55.66 88 VAL A C 1
ATOM 693 O O . VAL A 1 88 ? 3.458 -3.795 7.297 1.00 55.66 88 VAL A O 1
ATOM 696 N N . ASN A 1 89 ? 5.523 -2.896 7.141 1.00 55.47 89 ASN A N 1
ATOM 697 C CA . ASN A 1 89 ? 5.794 -3.325 5.774 1.00 55.47 89 ASN A CA 1
ATOM 698 C C . ASN A 1 89 ? 6.519 -4.679 5.823 1.00 55.47 89 ASN A C 1
ATOM 700 O O . ASN A 1 89 ? 7.468 -4.850 6.590 1.00 55.47 89 ASN A O 1
ATOM 704 N N . GLN A 1 90 ? 6.059 -5.651 5.037 1.00 49.66 90 GLN A N 1
ATOM 705 C CA . GLN A 1 90 ? 6.800 -6.889 4.792 1.00 49.66 90 GLN A CA 1
ATOM 706 C C . GLN A 1 90 ? 7.571 -6.741 3.480 1.00 49.66 90 GLN A C 1
ATOM 708 O O . GLN A 1 90 ? 6.966 -6.734 2.411 1.00 49.66 90 GLN A O 1
ATOM 713 N N . ASP A 1 91 ? 8.895 -6.631 3.571 1.00 48.12 91 ASP A N 1
ATOM 714 C CA . ASP A 1 91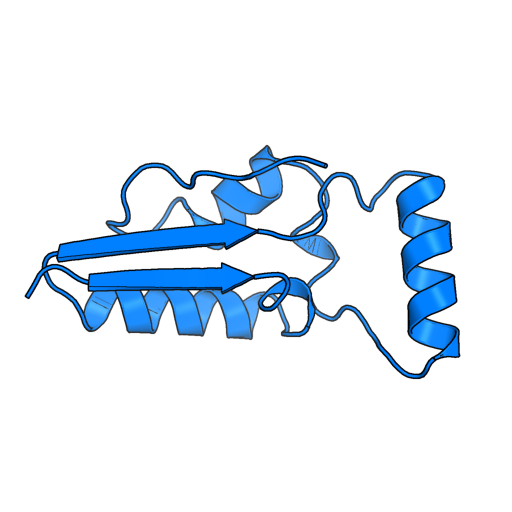 ? 9.781 -6.708 2.408 1.00 48.12 91 ASP A CA 1
ATOM 715 C C . ASP A 1 91 ? 9.837 -8.166 1.898 1.00 48.12 91 ASP A C 1
ATOM 717 O O . ASP A 1 91 ? 9.976 -9.096 2.702 1.00 48.12 91 ASP A O 1
ATOM 721 N N . ILE A 1 92 ? 9.743 -8.370 0.576 1.00 45.34 92 ILE A N 1
ATOM 722 C CA . ILE A 1 92 ? 10.220 -9.593 -0.106 1.00 45.34 92 ILE A CA 1
ATOM 723 C C . ILE A 1 92 ? 11.518 -9.269 -0.832 1.00 45.34 92 ILE A C 1
ATOM 725 O O . ILE A 1 92 ? 11.538 -8.237 -1.540 1.00 45.34 92 ILE A O 1
#

Foldseek 3Di:
DEEEAEAAQNLQQDALVVLLVVLVCVLVVDPHYAYEYEHAALLVDPVNVVVQVVCVVVVRHRNHVVCRNHPVSVCVSRNDPGPHDDHDYDDD

Sequence (92 aa):
LPTLLIAECVLVYMTPEQSANLLKWAANSFETAMFINYEQVNMGDRFGQIMIENLRRRQCDLAGVETCKSLESQVREQGLGYPFGPLVNQDI

InterPro domains:
  IPR016651 Leucine carboxyl methyltransferase 1 [PTHR13600] (1-76)
  IPR029063 S-adenosyl-L-methionine-dependent methyltransferase superfamily [G3DSA:3.40.50.150] (1-79)
  IPR029063 S-adenosyl-L-methionine-dependent methyltransferase superfamily [SSF53335] (2-80)